Protein AF-A0A4Q5T172-F1 (afdb_monomer)

Structure (mmCIF, N/CA/C/O backbone):
data_AF-A0A4Q5T172-F1
#
_entry.id   AF-A0A4Q5T172-F1
#
loop_
_atom_site.group_PDB
_atom_site.id
_atom_site.type_symbol
_atom_site.label_atom_id
_atom_site.label_alt_id
_atom_site.label_comp_id
_atom_site.label_asym_id
_atom_site.label_entity_id
_atom_site.label_seq_id
_atom_site.pdbx_PDB_ins_code
_atom_site.Cartn_x
_atom_site.Cartn_y
_atom_site.Cartn_z
_atom_site.occupancy
_atom_site.B_iso_or_equiv
_atom_site.auth_seq_id
_atom_site.auth_comp_id
_atom_site.auth_asym_id
_atom_site.auth_atom_id
_atom_site.pdbx_PDB_model_num
ATOM 1 N N . MET A 1 1 ? 42.665 55.836 -32.238 1.00 41.88 1 MET A N 1
ATOM 2 C CA . MET A 1 1 ? 42.610 54.632 -33.098 1.00 41.88 1 MET A CA 1
ATOM 3 C C . MET A 1 1 ? 43.273 53.475 -32.370 1.00 41.88 1 MET A C 1
ATOM 5 O O . MET A 1 1 ? 44.413 53.657 -31.977 1.00 41.88 1 MET A O 1
ATOM 9 N N . LYS A 1 2 ? 42.593 52.316 -32.312 1.00 45.81 2 LYS A N 1
ATOM 10 C CA . LYS A 1 2 ? 43.146 50.959 -32.091 1.00 45.81 2 LYS A CA 1
ATOM 11 C C . LYS A 1 2 ? 43.688 50.663 -30.674 1.00 45.81 2 LYS A C 1
ATOM 13 O O . LYS A 1 2 ? 44.574 51.354 -30.216 1.00 45.81 2 LYS A O 1
ATOM 18 N N . LYS A 1 3 ? 43.284 49.626 -29.937 1.00 49.66 3 LYS A N 1
ATOM 19 C CA . LYS A 1 3 ? 42.270 48.564 -30.062 1.00 49.66 3 LYS A CA 1
ATOM 20 C C . LYS A 1 3 ? 41.983 48.105 -28.620 1.00 49.66 3 LYS A C 1
ATOM 22 O O . LYS A 1 3 ? 42.924 47.839 -27.880 1.00 49.66 3 LYS A O 1
ATOM 27 N N . LEU A 1 4 ? 40.709 48.014 -28.243 1.00 55.50 4 LEU A N 1
ATOM 28 C CA . LEU A 1 4 ? 40.254 47.301 -27.046 1.00 55.50 4 LEU A CA 1
ATOM 29 C C . LEU A 1 4 ? 40.621 45.815 -27.205 1.00 55.50 4 LEU A C 1
ATOM 31 O O . LEU A 1 4 ? 40.198 45.192 -28.177 1.00 55.50 4 LEU A O 1
ATOM 35 N N . LEU A 1 5 ? 41.381 45.249 -26.269 1.00 54.06 5 LEU A N 1
ATOM 36 C CA . LEU A 1 5 ? 41.575 43.803 -26.146 1.00 54.06 5 LEU A CA 1
ATOM 37 C C . LEU A 1 5 ? 40.728 43.313 -24.967 1.00 54.06 5 LEU A C 1
ATOM 39 O O . LEU A 1 5 ? 41.198 43.239 -23.838 1.00 54.06 5 LEU A O 1
ATOM 43 N N . PHE A 1 6 ? 39.457 43.008 -25.233 1.00 55.03 6 PHE A N 1
ATOM 44 C CA . PHE A 1 6 ? 38.653 42.180 -24.336 1.00 55.03 6 PHE A CA 1
ATOM 45 C C . PHE A 1 6 ? 39.019 40.719 -24.602 1.00 55.03 6 PHE A C 1
ATOM 47 O O . PHE A 1 6 ? 38.617 40.144 -25.612 1.00 55.03 6 PHE A O 1
ATOM 54 N N . ALA A 1 7 ? 39.807 40.121 -23.711 1.00 57.97 7 ALA A N 1
ATOM 55 C CA . ALA A 1 7 ? 39.989 38.677 -23.682 1.00 57.97 7 ALA A CA 1
ATOM 56 C C . ALA A 1 7 ? 38.720 38.048 -23.087 1.00 57.97 7 ALA A C 1
ATOM 58 O O . ALA A 1 7 ? 38.529 38.021 -21.873 1.00 57.97 7 ALA A O 1
ATOM 59 N N . LEU A 1 8 ? 37.821 37.588 -23.957 1.00 61.97 8 LEU A N 1
ATOM 60 C CA . LEU A 1 8 ? 36.641 36.825 -23.572 1.00 61.97 8 LEU A CA 1
ATOM 61 C C . LEU A 1 8 ? 37.091 35.393 -23.231 1.00 61.97 8 LEU A C 1
ATOM 63 O O . LEU A 1 8 ? 37.223 34.545 -24.111 1.00 61.97 8 LEU A O 1
ATOM 67 N N . ALA A 1 9 ? 37.381 35.124 -21.957 1.00 61.25 9 ALA A N 1
ATOM 68 C CA . ALA A 1 9 ? 37.598 33.764 -21.475 1.00 61.25 9 ALA A CA 1
ATOM 69 C C . ALA A 1 9 ? 36.244 33.034 -21.443 1.00 61.25 9 ALA A C 1
ATOM 71 O O . ALA A 1 9 ? 35.482 33.138 -20.483 1.00 61.25 9 ALA A O 1
ATOM 72 N N . PHE A 1 10 ? 35.922 32.331 -22.527 1.00 58.03 10 PHE A N 1
ATOM 73 C CA . PHE A 1 10 ? 34.744 31.475 -22.619 1.00 58.03 10 PHE A CA 1
ATOM 74 C C . PHE A 1 10 ? 35.002 30.210 -21.786 1.00 58.03 10 PHE A C 1
ATOM 76 O O . PHE A 1 10 ? 35.568 29.231 -22.269 1.00 58.03 10 PHE A O 1
ATOM 83 N N . PHE A 1 11 ? 34.649 30.250 -20.499 1.00 59.53 11 PHE A N 1
ATOM 84 C CA . PHE A 1 11 ? 34.624 29.063 -19.646 1.00 59.53 11 PHE A CA 1
ATOM 85 C C . PHE A 1 11 ? 33.544 28.123 -20.194 1.00 59.53 11 PHE A C 1
ATOM 87 O O . PHE A 1 11 ? 32.351 28.327 -19.971 1.00 59.53 11 PHE A O 1
ATOM 94 N N . PHE A 1 12 ? 33.958 27.112 -20.956 1.00 59.00 12 PHE A N 1
ATOM 95 C CA . PHE A 1 12 ? 33.084 26.044 -21.423 1.00 59.00 12 PHE A CA 1
ATOM 96 C C . PHE A 1 12 ? 32.701 25.196 -20.202 1.00 59.00 12 PHE A C 1
ATOM 98 O O . PHE A 1 12 ? 33.380 24.229 -19.861 1.00 59.00 12 PHE A O 1
ATOM 105 N N . GLN A 1 13 ? 31.652 25.599 -19.480 1.00 60.16 13 GLN A N 1
ATOM 106 C CA . GLN A 1 13 ? 31.040 24.740 -18.473 1.00 60.16 13 GLN A CA 1
ATOM 107 C C . GLN A 1 13 ? 30.365 23.587 -19.213 1.00 60.16 13 GLN A C 1
ATOM 109 O O . GLN A 1 13 ? 29.207 23.672 -19.617 1.00 60.16 13 GLN A O 1
ATOM 114 N N . ALA A 1 14 ? 31.116 22.508 -19.423 1.00 61.59 14 ALA A N 1
ATOM 115 C CA . ALA A 1 14 ? 30.541 21.219 -19.746 1.00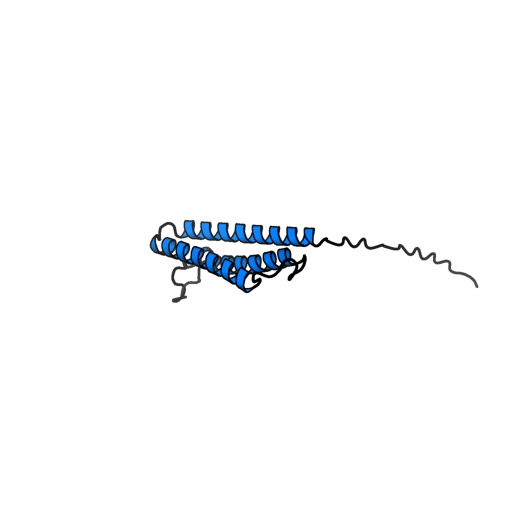 61.59 14 ALA A CA 1
ATOM 116 C C . ALA A 1 14 ? 29.673 20.814 -18.550 1.00 61.59 14 ALA A C 1
ATOM 118 O O . ALA A 1 14 ? 30.175 20.328 -17.537 1.00 61.59 14 ALA A O 1
ATOM 119 N N . ALA A 1 15 ? 28.371 21.083 -18.637 1.00 66.00 15 ALA A N 1
ATOM 120 C CA . ALA A 1 15 ? 27.407 20.522 -17.712 1.00 66.00 15 ALA A CA 1
ATOM 121 C C . ALA A 1 15 ? 27.504 18.999 -17.847 1.00 66.00 15 ALA A C 1
ATOM 123 O O . ALA A 1 15 ? 27.074 18.427 -18.848 1.00 66.00 15 ALA A O 1
ATOM 124 N N . VAL A 1 16 ? 28.134 18.350 -16.868 1.00 63.84 16 VAL A N 1
ATOM 125 C CA . VAL A 1 16 ? 28.139 16.893 -16.765 1.00 63.84 16 VAL A CA 1
ATOM 126 C C . VAL A 1 16 ? 26.697 16.481 -16.501 1.00 63.84 16 VAL A C 1
ATOM 128 O O . VAL A 1 16 ? 26.193 16.595 -15.385 1.00 63.84 16 VAL A O 1
ATOM 131 N N . SER A 1 17 ? 26.002 16.047 -17.549 1.00 62.59 17 SER A N 1
ATOM 132 C CA . SER A 1 17 ? 24.720 15.378 -17.416 1.00 62.59 17 SER A CA 1
ATOM 133 C C . SER A 1 17 ? 24.984 13.985 -16.851 1.00 62.59 17 SER A C 1
ATOM 135 O O . SER A 1 17 ? 25.438 13.079 -17.546 1.00 62.59 17 SER A O 1
ATOM 137 N N . ILE A 1 18 ? 24.729 13.806 -15.554 1.00 72.38 18 ILE A N 1
ATOM 138 C CA . ILE A 1 18 ? 24.700 12.473 -14.948 1.00 72.38 18 ILE A CA 1
ATOM 139 C C . ILE A 1 18 ? 23.447 11.779 -15.495 1.00 72.38 18 ILE A C 1
ATOM 141 O O . ILE A 1 18 ? 22.338 12.000 -15.011 1.00 72.38 18 ILE A O 1
ATOM 145 N N . GLY A 1 19 ? 23.605 10.998 -16.563 1.00 72.88 19 GLY A N 1
ATOM 146 C CA . GLY A 1 19 ? 22.525 10.182 -17.109 1.00 72.88 19 GLY A CA 1
ATOM 147 C C . GLY A 1 19 ? 22.221 9.022 -16.164 1.00 72.88 19 GLY A C 1
ATOM 148 O O . GLY A 1 19 ? 23.090 8.187 -15.932 1.00 72.88 19 GLY A O 1
ATOM 149 N N . GLN A 1 20 ? 21.002 8.963 -15.623 1.00 86.94 20 GLN A N 1
ATOM 150 C CA . GLN A 1 20 ? 20.569 7.824 -14.811 1.00 86.94 20 GLN A CA 1
ATOM 151 C C . GLN A 1 20 ? 20.329 6.604 -15.700 1.00 86.94 20 GLN A C 1
ATOM 153 O O . GLN A 1 20 ? 19.689 6.696 -16.751 1.00 86.94 20 GLN A O 1
ATOM 158 N N . THR A 1 21 ? 20.804 5.439 -15.270 1.00 95.44 21 THR A N 1
ATOM 159 C CA . THR A 1 21 ? 20.513 4.185 -15.972 1.00 95.44 21 THR A CA 1
ATOM 160 C C . THR A 1 21 ? 19.088 3.717 -15.670 1.00 95.44 21 THR A C 1
ATOM 162 O O . THR A 1 21 ? 18.539 3.969 -14.595 1.00 95.44 21 THR A O 1
ATOM 165 N N . GLN A 1 22 ? 18.477 2.943 -16.574 1.00 96.19 22 GLN A N 1
ATOM 166 C CA . GLN A 1 22 ? 17.156 2.358 -16.303 1.00 96.19 22 GLN A CA 1
ATOM 167 C C . GLN A 1 22 ? 17.168 1.447 -15.061 1.00 96.19 22 GLN A C 1
ATOM 169 O O . GLN A 1 22 ? 16.162 1.341 -14.363 1.00 96.19 22 GLN A O 1
ATOM 174 N N . ALA A 1 23 ? 18.304 0.811 -14.754 1.00 96.94 23 ALA A N 1
ATOM 175 C CA . ALA A 1 23 ? 18.468 0.014 -13.542 1.00 96.94 23 ALA A CA 1
ATOM 176 C C . ALA A 1 23 ? 18.384 0.877 -12.269 1.00 96.94 23 ALA A C 1
ATOM 178 O O . ALA A 1 23 ? 17.694 0.500 -11.323 1.00 96.94 23 ALA A O 1
ATOM 179 N N . GLU A 1 24 ? 19.018 2.052 -12.263 1.00 97.31 24 GLU A N 1
ATOM 180 C CA . GLU A 1 24 ? 18.944 3.017 -11.156 1.00 97.31 24 GLU A CA 1
ATOM 181 C C . GLU A 1 24 ? 17.538 3.600 -10.989 1.00 97.31 24 GLU A C 1
ATOM 183 O O . GLU A 1 24 ? 17.046 3.717 -9.863 1.00 97.31 24 GLU A O 1
ATOM 188 N N . LEU A 1 25 ? 16.857 3.906 -12.099 1.00 97.69 25 LEU A N 1
ATOM 189 C CA . LEU A 1 25 ? 15.464 4.360 -12.083 1.00 97.69 25 LEU A CA 1
ATOM 190 C C . LEU A 1 25 ? 14.532 3.281 -11.508 1.00 97.69 25 LEU A C 1
ATOM 192 O O . LEU A 1 25 ? 13.722 3.558 -10.622 1.00 97.69 25 LEU A O 1
ATOM 196 N N . ASN A 1 26 ? 14.697 2.026 -11.940 1.00 98.12 26 ASN A N 1
ATOM 197 C CA . ASN A 1 26 ? 13.948 0.883 -11.414 1.00 98.12 26 ASN A CA 1
ATOM 198 C C . ASN A 1 26 ? 14.191 0.695 -9.903 1.00 98.12 26 ASN A C 1
ATOM 200 O O . ASN A 1 26 ? 13.247 0.457 -9.147 1.00 98.12 26 ASN A O 1
ATOM 204 N N . ALA A 1 27 ? 15.443 0.818 -9.450 1.00 98.19 27 ALA A N 1
ATOM 205 C CA . ALA A 1 27 ? 15.803 0.682 -8.040 1.00 98.19 27 ALA A CA 1
ATOM 206 C C . ALA A 1 27 ? 15.220 1.812 -7.176 1.00 98.19 27 ALA A C 1
ATOM 208 O O . ALA A 1 27 ? 14.710 1.552 -6.082 1.00 98.19 27 ALA A O 1
ATOM 209 N N . THR A 1 28 ? 15.253 3.050 -7.675 1.00 98.25 28 THR A N 1
ATOM 210 C CA . THR A 1 28 ? 14.664 4.215 -7.001 1.00 98.25 28 THR A CA 1
ATOM 211 C C . THR A 1 28 ? 13.155 4.049 -6.841 1.00 98.25 28 THR A C 1
ATOM 213 O O . THR A 1 28 ? 12.657 4.120 -5.718 1.00 98.25 28 THR A O 1
ATOM 216 N N . ALA A 1 29 ? 12.438 3.696 -7.911 1.00 98.56 29 ALA A N 1
ATOM 217 C CA . ALA A 1 29 ? 10.992 3.480 -7.848 1.00 98.56 29 ALA A CA 1
ATOM 218 C C . ALA A 1 29 ? 10.609 2.337 -6.886 1.00 98.56 29 ALA A C 1
ATOM 220 O O . ALA A 1 29 ? 9.632 2.432 -6.142 1.00 98.56 29 ALA A O 1
ATOM 221 N N . LEU A 1 30 ? 11.404 1.261 -6.832 1.00 98.69 30 LEU A N 1
ATOM 222 C CA . LEU A 1 30 ? 11.196 0.185 -5.859 1.00 98.69 30 LEU A CA 1
ATOM 223 C C . LEU A 1 30 ? 11.406 0.664 -4.412 1.00 98.69 30 LEU A C 1
ATOM 225 O O . LEU A 1 30 ? 10.686 0.238 -3.504 1.00 98.69 30 LEU A O 1
ATOM 229 N N . LYS A 1 31 ? 12.393 1.533 -4.170 1.00 98.81 31 LYS A N 1
ATOM 230 C CA . LYS A 1 31 ? 12.642 2.128 -2.848 1.00 98.81 31 LYS A CA 1
ATOM 231 C C . LYS A 1 31 ? 11.464 2.998 -2.404 1.00 98.81 31 LYS A C 1
ATOM 233 O O . LYS A 1 31 ? 11.063 2.897 -1.244 1.00 98.81 31 LYS A O 1
ATOM 238 N N . GLU A 1 32 ? 10.906 3.797 -3.308 1.00 98.69 32 GLU A N 1
ATOM 239 C CA . GLU A 1 32 ? 9.722 4.629 -3.056 1.00 98.69 32 GLU A CA 1
ATOM 240 C C . GLU A 1 32 ? 8.502 3.780 -2.696 1.00 98.69 32 GLU A C 1
ATOM 242 O O . GLU A 1 32 ? 7.863 4.032 -1.673 1.00 98.69 32 GLU A O 1
ATOM 247 N N . TYR A 1 33 ? 8.245 2.705 -3.449 1.00 98.81 33 TYR A N 1
ATOM 248 C CA . TYR A 1 33 ? 7.187 1.755 -3.106 1.00 98.81 33 TYR A CA 1
ATOM 249 C C . TYR A 1 33 ? 7.374 1.172 -1.702 1.00 98.81 33 TYR A C 1
ATOM 251 O O . TYR A 1 33 ? 6.441 1.161 -0.900 1.00 98.81 33 TYR A O 1
ATOM 259 N N . ARG A 1 34 ? 8.589 0.721 -1.371 1.00 98.81 34 ARG A N 1
ATOM 260 C CA . ARG A 1 34 ? 8.889 0.164 -0.043 1.00 98.81 34 ARG A CA 1
ATOM 261 C C . ARG A 1 34 ? 8.668 1.177 1.078 1.00 98.81 34 ARG A C 1
ATOM 263 O O . ARG A 1 34 ? 8.284 0.781 2.174 1.00 98.81 34 ARG A O 1
ATOM 270 N N . GLU A 1 35 ? 8.934 2.457 0.838 1.00 98.88 35 GLU A N 1
ATOM 271 C CA . GLU A 1 35 ? 8.640 3.516 1.806 1.00 98.88 35 GLU A CA 1
ATOM 272 C C . GLU A 1 35 ? 7.131 3.733 1.964 1.00 98.88 35 GLU A C 1
ATOM 274 O O . GLU A 1 35 ? 6.635 3.724 3.089 1.00 98.88 35 GLU A O 1
ATOM 279 N N . ALA A 1 36 ? 6.382 3.826 0.864 1.00 98.81 36 ALA A N 1
ATOM 280 C CA . ALA A 1 36 ? 4.926 3.943 0.918 1.00 98.81 36 ALA A CA 1
ATOM 281 C C . ALA A 1 36 ? 4.275 2.751 1.645 1.00 98.81 36 ALA A C 1
ATOM 283 O O . ALA A 1 36 ? 3.373 2.939 2.462 1.00 98.81 36 ALA A O 1
ATOM 284 N N . ASP A 1 37 ? 4.761 1.531 1.407 1.00 98.81 37 ASP A N 1
ATOM 285 C CA . ASP A 1 37 ? 4.269 0.326 2.080 1.00 98.81 37 ASP A CA 1
ATOM 286 C C . ASP A 1 37 ? 4.590 0.337 3.584 1.00 98.81 37 ASP A C 1
ATOM 288 O O . ASP A 1 37 ? 3.729 0.017 4.409 1.00 98.81 37 ASP A O 1
ATOM 292 N N . ARG A 1 38 ? 5.786 0.795 3.985 1.00 98.88 38 ARG A N 1
ATOM 293 C CA . ARG A 1 38 ? 6.109 1.008 5.407 1.00 98.88 38 ARG A CA 1
ATOM 294 C C . ARG A 1 38 ? 5.149 1.995 6.064 1.00 98.88 38 ARG A C 1
ATOM 296 O O . ARG A 1 38 ? 4.639 1.704 7.147 1.00 98.88 38 ARG A O 1
ATOM 303 N N . GLN A 1 39 ? 4.882 3.128 5.417 1.00 98.88 39 GLN A N 1
ATOM 304 C CA . GLN A 1 39 ? 3.959 4.142 5.932 1.00 98.88 39 GLN A CA 1
ATOM 305 C C . GLN A 1 39 ? 2.532 3.599 6.052 1.00 98.88 39 GLN A C 1
ATOM 307 O O . GLN A 1 39 ? 1.885 3.801 7.081 1.00 98.88 39 GLN A O 1
ATOM 312 N N . LEU A 1 40 ? 2.058 2.849 5.052 1.00 98.88 40 LEU A N 1
ATOM 313 C CA . LEU A 1 40 ? 0.757 2.184 5.100 1.00 98.88 40 LEU A CA 1
ATOM 314 C C . LEU A 1 40 ? 0.658 1.223 6.293 1.00 98.88 40 LEU A C 1
ATOM 316 O O . LEU A 1 40 ? -0.321 1.256 7.040 1.00 98.88 40 LEU A O 1
ATOM 320 N N . ASN A 1 41 ? 1.677 0.389 6.504 1.00 98.88 41 ASN A N 1
ATOM 321 C CA . ASN A 1 41 ? 1.711 -0.555 7.619 1.00 98.88 41 ASN A CA 1
ATOM 322 C C . ASN A 1 41 ? 1.775 0.150 8.982 1.00 98.88 41 ASN A C 1
ATOM 324 O O . ASN A 1 41 ? 1.143 -0.303 9.940 1.00 98.88 41 ASN A O 1
ATOM 328 N N . ALA A 1 42 ? 2.508 1.261 9.084 1.00 98.81 42 ALA A N 1
ATOM 329 C CA . ALA A 1 42 ? 2.545 2.083 10.289 1.00 98.81 42 ALA A CA 1
ATOM 330 C C . ALA A 1 42 ? 1.166 2.690 10.596 1.00 98.81 42 ALA A C 1
ATOM 332 O O . ALA A 1 42 ? 0.682 2.559 11.721 1.00 98.81 42 ALA A O 1
ATOM 333 N N . ALA A 1 43 ? 0.492 3.262 9.593 1.00 98.75 43 ALA A N 1
ATOM 334 C CA . ALA A 1 43 ? -0.858 3.802 9.738 1.00 98.75 43 ALA A CA 1
ATOM 335 C C . ALA A 1 43 ? -1.866 2.717 10.147 1.00 98.75 43 ALA A C 1
ATOM 337 O O . ALA A 1 43 ? -2.625 2.899 11.095 1.00 98.75 43 ALA A O 1
ATOM 338 N N . TYR A 1 44 ? -1.824 1.547 9.506 1.00 98.88 44 TYR A N 1
ATOM 339 C CA . TYR A 1 44 ? -2.667 0.409 9.874 1.00 98.88 44 TYR A CA 1
ATOM 340 C C . TYR A 1 44 ? -2.475 -0.013 11.341 1.00 98.88 44 TYR A C 1
ATOM 342 O O . TYR A 1 44 ? -3.453 -0.194 12.070 1.00 98.88 44 TYR A O 1
ATOM 350 N N . LYS A 1 45 ? -1.224 -0.106 11.814 1.00 98.81 45 LYS A N 1
ATOM 351 C CA . LYS A 1 45 ? -0.922 -0.392 13.227 1.00 98.81 45 LYS A CA 1
ATOM 352 C C . LYS A 1 45 ? -1.431 0.710 14.158 1.00 98.81 45 LYS A C 1
ATOM 354 O O . LYS A 1 45 ? -1.971 0.389 15.214 1.00 98.81 45 LYS A O 1
ATOM 359 N N . ALA A 1 46 ? -1.300 1.979 13.775 1.00 98.56 46 ALA A N 1
ATOM 360 C CA . ALA A 1 46 ? -1.810 3.103 14.557 1.00 98.56 46 ALA A CA 1
ATOM 361 C C . ALA A 1 46 ? -3.339 3.036 14.717 1.00 98.56 46 ALA A C 1
ATOM 363 O O . ALA A 1 46 ? -3.843 3.190 15.830 1.00 98.56 46 ALA A O 1
ATOM 364 N N . VAL A 1 47 ? -4.071 2.709 13.644 1.00 98.62 47 VAL A N 1
ATOM 365 C CA . VAL A 1 47 ? -5.524 2.487 13.706 1.00 98.62 47 VAL A CA 1
ATOM 366 C C . VAL A 1 47 ? -5.852 1.315 14.639 1.00 98.62 47 VAL A C 1
ATOM 368 O O . VAL A 1 47 ? -6.682 1.465 15.532 1.00 98.62 47 VAL A O 1
ATOM 371 N N . LEU A 1 48 ? -5.166 0.171 14.522 1.00 98.62 48 LEU A N 1
ATOM 372 C CA . LEU A 1 48 ? -5.386 -0.965 15.431 1.00 98.62 48 LEU A CA 1
ATOM 373 C C . LEU A 1 48 ? -5.189 -0.592 16.909 1.00 98.62 48 LEU A C 1
ATOM 375 O O . LEU A 1 48 ? -5.971 -1.020 17.754 1.00 98.62 48 LEU A O 1
ATOM 379 N N . GLN A 1 49 ? -4.171 0.212 17.226 1.00 98.25 49 GLN A N 1
ATOM 380 C CA . GLN A 1 49 ? -3.915 0.649 18.601 1.00 98.25 49 GLN A CA 1
ATOM 381 C C . GLN A 1 49 ? -4.965 1.640 19.105 1.00 98.25 49 GLN A C 1
ATOM 383 O O . GLN A 1 49 ? -5.459 1.502 20.226 1.00 98.25 49 GLN A O 1
ATOM 388 N N . ARG A 1 50 ? -5.351 2.618 18.279 1.00 97.12 50 ARG A N 1
ATOM 389 C CA . ARG A 1 50 ? -6.354 3.631 18.637 1.00 97.12 50 ARG A CA 1
ATOM 390 C C . ARG A 1 50 ? -7.724 3.008 18.915 1.00 97.12 50 ARG A C 1
ATOM 392 O O . ARG A 1 50 ? -8.406 3.429 19.849 1.00 97.12 50 ARG A O 1
ATOM 399 N N . TYR A 1 51 ? -8.092 1.976 18.158 1.00 98.00 51 TYR A N 1
ATOM 400 C CA . TYR A 1 51 ? -9.379 1.282 18.262 1.00 98.00 51 TYR A CA 1
ATOM 401 C C . TYR A 1 51 ? -9.290 -0.059 19.006 1.00 98.00 51 TYR A C 1
ATOM 403 O O . TYR A 1 51 ? -10.195 -0.876 18.891 1.00 98.00 51 TYR A O 1
ATOM 411 N N . LYS A 1 52 ? -8.241 -0.294 19.809 1.00 98.06 52 LYS A N 1
ATOM 412 C CA . LYS A 1 52 ? -7.972 -1.584 20.485 1.00 98.06 52 LYS A CA 1
ATOM 413 C C . LYS A 1 52 ? -9.124 -2.164 21.322 1.00 98.06 52 LYS A C 1
ATOM 415 O O . LYS A 1 52 ? -9.138 -3.362 21.572 1.00 98.06 52 LYS A O 1
ATOM 420 N N . GLN A 1 53 ? -10.057 -1.324 21.771 1.00 98.12 53 GLN A N 1
ATOM 421 C CA . GLN A 1 53 ? -11.231 -1.721 22.562 1.00 98.12 53 GLN A CA 1
ATOM 422 C C . GLN A 1 53 ? -12.461 -2.068 21.703 1.00 98.12 53 GLN A C 1
ATOM 424 O O . GLN A 1 53 ? -13.412 -2.643 22.218 1.00 98.12 53 GLN A O 1
ATOM 429 N N . ASP A 1 54 ? -12.450 -1.753 20.405 1.00 98.38 54 ASP A N 1
ATOM 430 C CA . ASP A 1 54 ? -13.549 -2.033 19.480 1.00 98.38 54 ASP A CA 1
ATOM 431 C C . ASP A 1 54 ? -13.227 -3.274 18.632 1.00 98.38 54 ASP A C 1
ATOM 433 O O . ASP A 1 54 ? -12.672 -3.211 17.529 1.00 98.38 54 ASP A O 1
ATOM 437 N N . ALA A 1 55 ? -13.551 -4.445 19.185 1.00 98.38 55 ALA A N 1
ATOM 438 C CA . ALA A 1 55 ? -13.272 -5.729 18.548 1.00 98.38 55 ALA A CA 1
ATOM 439 C C . ALA A 1 55 ? -14.022 -5.910 17.215 1.00 98.38 55 ALA A C 1
ATOM 441 O O . ALA A 1 55 ? -13.490 -6.532 16.289 1.00 98.38 55 ALA A O 1
ATOM 442 N N . VAL A 1 56 ? -15.237 -5.359 17.102 1.00 98.56 56 VAL A N 1
ATOM 443 C CA . VAL A 1 56 ? -16.064 -5.454 15.890 1.00 98.56 56 VAL A CA 1
ATOM 444 C C . VAL A 1 56 ? -15.435 -4.633 14.769 1.00 98.56 56 VAL A C 1
ATOM 446 O O . VAL A 1 56 ? -15.223 -5.156 13.671 1.00 98.56 56 VAL A O 1
ATOM 449 N N . PHE A 1 57 ? -15.049 -3.388 15.053 1.00 98.50 57 PHE A N 1
ATOM 450 C CA . PHE A 1 57 ? -14.322 -2.554 14.104 1.00 98.50 57 PHE A CA 1
ATOM 451 C C . PHE A 1 57 ? -13.008 -3.206 13.667 1.00 98.50 57 PHE A C 1
ATOM 453 O O . PHE A 1 57 ? -12.753 -3.319 12.470 1.00 98.50 57 PHE A O 1
ATOM 460 N N . ILE A 1 58 ? -12.189 -3.703 14.603 1.00 98.75 58 ILE A N 1
ATOM 461 C CA . ILE A 1 58 ? -10.898 -4.331 14.274 1.00 98.75 58 ILE A CA 1
ATOM 462 C C . ILE A 1 58 ? -11.073 -5.548 13.362 1.00 98.75 58 ILE A C 1
ATOM 464 O O . ILE A 1 58 ? -10.294 -5.725 12.418 1.00 98.75 58 ILE A O 1
ATOM 468 N N . LYS A 1 59 ? -12.081 -6.391 13.621 1.00 98.75 59 LYS A N 1
ATOM 469 C CA . LYS A 1 59 ? -12.408 -7.536 12.758 1.00 98.75 59 LYS A CA 1
ATOM 470 C C . LYS A 1 59 ? -12.686 -7.069 11.327 1.00 98.75 59 LYS A C 1
ATOM 472 O O . LYS A 1 59 ? -12.116 -7.617 10.382 1.00 98.75 59 LYS A O 1
ATOM 477 N N . ASN A 1 60 ? -13.505 -6.032 11.174 1.00 98.81 60 ASN A N 1
ATOM 478 C CA . ASN A 1 60 ? -13.881 -5.499 9.867 1.00 98.81 60 ASN A CA 1
ATOM 479 C C . ASN A 1 60 ? -12.727 -4.755 9.177 1.00 98.81 60 ASN A C 1
ATOM 481 O O . ASN A 1 60 ? -12.537 -4.921 7.975 1.00 98.81 60 ASN A O 1
ATOM 485 N N . LEU A 1 61 ? -11.890 -4.021 9.918 1.00 98.75 61 LEU A N 1
ATOM 486 C CA . LEU A 1 61 ? -10.690 -3.365 9.394 1.00 98.75 61 LEU A CA 1
ATOM 487 C C . LEU A 1 61 ? -9.702 -4.385 8.812 1.00 98.75 61 LEU A C 1
ATOM 489 O O . LEU A 1 61 ? -9.192 -4.188 7.710 1.00 98.75 61 LEU A O 1
ATOM 493 N N . LYS A 1 62 ? -9.453 -5.490 9.529 1.00 98.81 62 LYS A N 1
ATOM 494 C CA . LYS A 1 62 ? -8.606 -6.598 9.056 1.00 98.81 62 LYS A CA 1
ATOM 495 C C . LYS A 1 62 ? -9.150 -7.201 7.763 1.00 98.81 62 LYS A C 1
ATOM 497 O O . LYS A 1 62 ? -8.393 -7.390 6.812 1.00 98.81 62 LYS A O 1
ATOM 502 N N . ALA A 1 63 ? -10.455 -7.470 7.720 1.00 98.88 63 ALA A N 1
ATOM 503 C CA . ALA A 1 63 ? -11.113 -8.003 6.532 1.00 98.88 63 ALA A CA 1
ATOM 504 C C . ALA A 1 63 ? -10.996 -7.034 5.343 1.00 98.88 63 ALA A C 1
ATOM 506 O O . ALA A 1 63 ? -10.557 -7.438 4.268 1.00 98.88 63 ALA A O 1
ATOM 507 N N . ALA A 1 64 ? -11.296 -5.750 5.551 1.00 98.81 64 ALA A N 1
ATOM 508 C CA . ALA A 1 64 ? -11.185 -4.718 4.525 1.00 98.81 64 ALA A CA 1
ATOM 509 C C . ALA A 1 64 ? -9.744 -4.563 4.010 1.00 98.81 64 ALA A C 1
ATOM 511 O O . ALA A 1 64 ? -9.529 -4.462 2.805 1.00 98.81 64 ALA A O 1
ATOM 512 N N . GLN A 1 65 ? -8.744 -4.592 4.898 1.00 98.81 65 GLN A N 1
ATOM 513 C CA . GLN A 1 65 ? -7.336 -4.505 4.508 1.00 98.81 65 GLN A CA 1
ATOM 514 C C . GLN A 1 65 ? -6.899 -5.715 3.672 1.00 98.81 65 GLN A C 1
ATOM 516 O O . GLN A 1 65 ? -6.208 -5.541 2.671 1.00 98.81 65 GLN A O 1
ATOM 521 N N . LEU A 1 66 ? -7.328 -6.928 4.037 1.00 98.88 66 LEU A N 1
ATOM 522 C CA . LEU A 1 66 ? -7.033 -8.134 3.261 1.00 98.88 66 LEU A CA 1
ATOM 523 C C . LEU A 1 66 ? -7.673 -8.083 1.868 1.00 98.88 66 LEU A C 1
ATOM 525 O O . LEU A 1 66 ? -7.030 -8.447 0.885 1.00 98.88 66 LEU A O 1
ATOM 529 N N . GLN A 1 67 ? -8.919 -7.611 1.770 1.00 98.88 67 GLN A N 1
ATOM 530 C CA . GLN A 1 67 ? -9.582 -7.446 0.475 1.00 98.88 67 GLN A CA 1
ATOM 531 C C . GLN A 1 67 ? -8.919 -6.362 -0.373 1.00 98.88 67 GLN A C 1
ATOM 533 O O . GLN A 1 67 ? -8.740 -6.560 -1.570 1.00 98.88 67 GLN A O 1
ATOM 538 N N . TRP A 1 68 ? -8.466 -5.264 0.234 1.00 98.88 6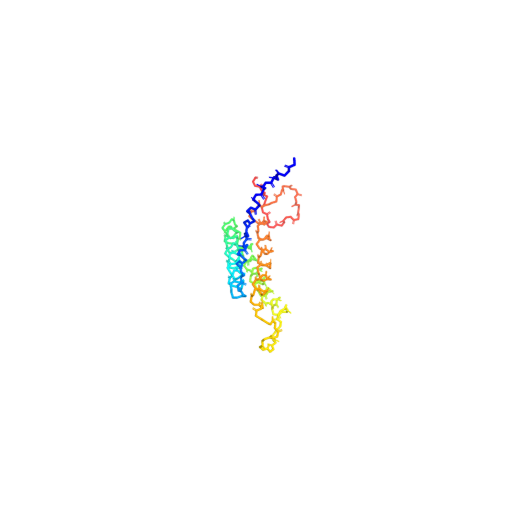8 TRP A N 1
ATOM 539 C CA . TRP A 1 68 ? -7.694 -4.252 -0.480 1.00 98.88 68 TRP A CA 1
ATOM 540 C C . TRP A 1 68 ? -6.386 -4.815 -1.055 1.00 98.88 68 TRP A C 1
ATOM 542 O O . TRP A 1 68 ? -6.055 -4.505 -2.194 1.00 98.88 68 TRP A O 1
ATOM 552 N N . ILE A 1 69 ? -5.669 -5.678 -0.322 1.00 98.88 69 ILE A N 1
ATOM 553 C CA . ILE A 1 69 ? -4.460 -6.343 -0.845 1.00 98.88 69 ILE A CA 1
ATOM 554 C C . ILE A 1 69 ? -4.807 -7.179 -2.083 1.00 98.88 69 ILE A C 1
ATOM 556 O O . ILE A 1 69 ? -4.141 -7.061 -3.109 1.00 98.88 69 ILE A O 1
ATOM 560 N N . ARG A 1 70 ? -5.886 -7.973 -2.020 1.00 98.88 70 ARG A N 1
ATOM 561 C CA . ARG A 1 70 ? -6.355 -8.778 -3.162 1.00 98.88 70 ARG A CA 1
ATOM 562 C C . ARG A 1 70 ? -6.741 -7.908 -4.356 1.00 98.88 70 ARG A C 1
ATOM 564 O O . ARG A 1 70 ? -6.367 -8.233 -5.478 1.00 98.88 70 ARG A O 1
ATOM 571 N N . PHE A 1 71 ? -7.452 -6.807 -4.109 1.00 98.81 71 PHE A N 1
ATOM 572 C CA . PHE A 1 71 ? -7.793 -5.819 -5.129 1.00 98.81 71 PHE A CA 1
ATOM 573 C C . PHE A 1 71 ? -6.536 -5.221 -5.762 1.00 98.81 71 PHE A C 1
ATOM 575 O O . PHE A 1 71 ? -6.401 -5.275 -6.974 1.00 98.81 71 PHE A O 1
ATOM 582 N N . ARG A 1 72 ? -5.588 -4.719 -4.962 1.00 98.75 72 ARG A N 1
ATOM 583 C CA . ARG A 1 72 ? -4.328 -4.138 -5.444 1.00 98.75 72 ARG A CA 1
ATOM 584 C C . ARG A 1 72 ? -3.581 -5.123 -6.337 1.00 98.75 72 ARG A C 1
ATOM 586 O O . ARG A 1 72 ? -3.131 -4.752 -7.413 1.00 98.75 72 ARG A O 1
ATOM 593 N N . ASP A 1 73 ? -3.457 -6.374 -5.906 1.00 98.69 73 ASP A N 1
ATOM 594 C CA . ASP A 1 73 ? -2.734 -7.390 -6.668 1.00 98.69 73 ASP A CA 1
ATOM 595 C C . ASP A 1 73 ? -3.466 -7.741 -7.980 1.00 98.69 73 ASP A C 1
ATOM 597 O O . ASP A 1 73 ? -2.820 -7.951 -9.009 1.00 98.69 73 ASP A O 1
ATOM 601 N N . ALA A 1 74 ? -4.805 -7.763 -7.975 1.00 98.81 74 ALA A N 1
ATOM 602 C CA . ALA A 1 74 ? -5.616 -7.937 -9.181 1.00 98.81 74 ALA A CA 1
ATOM 603 C C . ALA A 1 74 ? -5.512 -6.731 -10.132 1.00 98.81 74 ALA A C 1
ATOM 605 O O . ALA A 1 74 ? -5.335 -6.917 -11.334 1.00 98.81 74 ALA A O 1
ATOM 606 N N . GLU A 1 75 ? -5.536 -5.512 -9.598 1.00 98.69 75 GLU A N 1
ATOM 607 C CA . GLU A 1 75 ? -5.369 -4.258 -10.335 1.00 98.69 75 GLU A CA 1
ATOM 608 C C . GLU A 1 75 ? -4.000 -4.214 -11.025 1.00 98.69 75 GLU A C 1
ATOM 610 O O . GLU A 1 75 ? -3.904 -3.876 -12.203 1.00 98.69 75 GLU A O 1
ATOM 615 N N . MET A 1 76 ? -2.933 -4.640 -10.337 1.00 98.62 76 MET A N 1
ATOM 616 C CA . MET A 1 76 ? -1.597 -4.739 -10.934 1.00 98.62 76 MET A CA 1
ATOM 617 C C . MET A 1 76 ? -1.559 -5.730 -12.105 1.00 98.62 76 MET A C 1
ATOM 619 O O . MET A 1 76 ? -0.970 -5.420 -13.140 1.00 98.62 76 MET A O 1
ATOM 623 N N . LYS A 1 77 ? -2.220 -6.889 -11.975 1.00 98.31 77 LYS A N 1
ATOM 624 C CA . LYS A 1 77 ? -2.341 -7.877 -13.062 1.00 98.31 77 LYS A CA 1
ATOM 625 C C . LYS A 1 77 ? -3.208 -7.379 -14.217 1.00 98.31 77 LYS A C 1
ATOM 627 O O . LYS A 1 77 ? -2.935 -7.712 -15.362 1.00 98.31 77 LYS A O 1
ATOM 632 N N . MET A 1 78 ? -4.237 -6.582 -13.945 1.00 98.44 78 MET A N 1
ATOM 633 C CA . MET A 1 78 ? -5.038 -5.940 -14.988 1.00 98.44 78 MET A CA 1
ATOM 634 C C . MET A 1 78 ? -4.229 -4.860 -15.723 1.00 98.44 78 MET A C 1
ATOM 636 O O . MET A 1 78 ? -4.285 -4.781 -16.948 1.00 98.44 78 MET A O 1
ATOM 640 N N . LYS A 1 79 ? -3.465 -4.039 -14.989 1.00 98.19 79 LYS A N 1
ATOM 641 C CA . LYS A 1 79 ? -2.629 -2.955 -15.529 1.00 98.19 79 LYS A CA 1
ATOM 642 C C . LYS A 1 79 ? -1.476 -3.487 -16.379 1.00 98.19 79 LYS A C 1
ATOM 644 O O . LYS A 1 79 ? -1.193 -2.942 -17.444 1.00 98.19 79 LYS A O 1
ATOM 649 N N . TYR A 1 80 ? -0.830 -4.551 -15.908 1.00 97.50 80 TYR A N 1
ATOM 650 C CA . TYR A 1 80 ? 0.265 -5.236 -16.588 1.00 97.50 80 TYR A CA 1
ATOM 651 C C . TYR A 1 80 ? -0.047 -6.733 -16.694 1.00 97.50 80 TYR A C 1
ATOM 653 O O . TYR A 1 80 ? 0.499 -7.526 -15.921 1.00 97.50 80 TYR A O 1
ATOM 661 N N . PRO A 1 81 ? -0.931 -7.134 -17.625 1.00 97.81 81 PRO A N 1
ATOM 662 C CA . PRO A 1 81 ? -1.218 -8.539 -17.857 1.00 97.81 81 PRO A CA 1
ATOM 663 C C . PRO A 1 81 ? 0.037 -9.320 -18.219 1.00 97.81 81 PRO A C 1
ATOM 665 O O . PRO A 1 81 ? 0.990 -8.771 -18.778 1.00 97.81 81 PRO A O 1
ATOM 668 N N . ASP A 1 82 ? 0.002 -10.626 -17.975 1.00 96.00 82 ASP A N 1
ATOM 669 C CA . ASP A 1 82 ? 1.081 -11.505 -18.402 1.00 96.00 82 ASP A CA 1
ATOM 670 C C . ASP A 1 82 ? 1.218 -11.446 -19.934 1.00 96.00 82 ASP A C 1
ATOM 672 O O . ASP A 1 82 ? 0.252 -11.591 -20.701 1.00 96.00 82 ASP A O 1
ATOM 676 N N . ARG A 1 83 ? 2.440 -11.158 -20.381 1.00 97.31 83 ARG A N 1
ATOM 677 C CA . ARG A 1 83 ? 2.822 -10.982 -21.784 1.00 97.31 83 ARG A CA 1
ATOM 678 C C . ARG A 1 83 ? 4.196 -11.612 -22.023 1.00 97.31 83 ARG A C 1
ATOM 680 O O . ARG A 1 83 ? 4.946 -11.807 -21.064 1.00 97.31 83 ARG A O 1
ATOM 687 N N . PRO A 1 84 ? 4.552 -11.920 -23.284 1.00 97.69 84 PRO A N 1
ATOM 688 C CA . PRO A 1 84 ? 5.880 -12.418 -23.614 1.00 97.69 84 PRO A CA 1
ATOM 689 C C . PRO A 1 84 ? 6.996 -11.512 -23.079 1.00 97.69 84 PRO A C 1
ATOM 691 O O . PRO A 1 84 ? 6.840 -10.293 -22.957 1.00 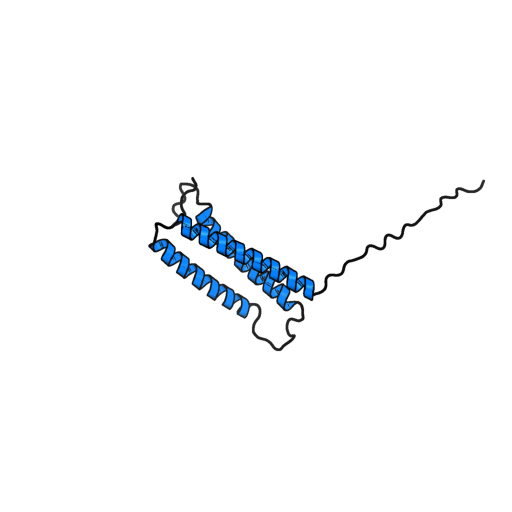97.69 84 PRO A O 1
ATOM 694 N N . ARG A 1 85 ? 8.147 -12.118 -22.777 1.00 92.44 85 ARG A N 1
ATOM 695 C CA . ARG A 1 85 ? 9.313 -11.408 -22.242 1.00 92.44 85 ARG A CA 1
ATOM 696 C C . ARG A 1 85 ? 9.680 -10.223 -23.139 1.00 92.44 85 ARG A C 1
ATOM 698 O O . ARG A 1 85 ? 9.831 -10.376 -24.344 1.00 92.44 85 ARG A O 1
ATOM 705 N N . GLY A 1 86 ? 9.869 -9.058 -22.525 1.00 92.94 86 GLY A N 1
ATOM 706 C CA . GLY A 1 86 ? 10.272 -7.837 -23.223 1.00 92.94 86 GLY A CA 1
ATOM 707 C C . GLY A 1 86 ? 9.118 -6.986 -23.753 1.00 92.94 86 GLY A C 1
ATOM 708 O O . GLY A 1 86 ? 9.383 -5.863 -24.165 1.00 92.94 86 GLY A O 1
ATOM 709 N N . TYR A 1 87 ? 7.860 -7.442 -23.668 1.00 97.81 87 TYR A N 1
ATOM 710 C CA . TYR A 1 87 ? 6.697 -6.691 -24.165 1.00 97.81 87 TYR A CA 1
ATOM 711 C C . TYR A 1 87 ? 6.623 -5.248 -23.629 1.00 97.81 87 TYR A C 1
ATOM 713 O O . TYR A 1 87 ? 6.354 -4.321 -24.383 1.00 97.81 87 TYR A O 1
ATOM 721 N N . TYR A 1 88 ? 6.906 -5.045 -22.339 1.00 96.88 88 TYR A N 1
ATOM 722 C CA . TYR A 1 88 ? 6.877 -3.727 -21.686 1.00 96.88 88 TYR A CA 1
ATOM 723 C C . TYR A 1 88 ? 8.251 -3.037 -21.611 1.00 96.88 88 TYR A C 1
ATOM 725 O O . TYR A 1 88 ? 8.370 -1.958 -21.032 1.00 96.88 88 TYR A O 1
ATOM 733 N N . GLY A 1 89 ? 9.298 -3.652 -22.166 1.00 97.38 89 GLY A N 1
ATOM 734 C CA . GLY A 1 89 ? 10.662 -3.129 -22.125 1.00 97.38 89 GLY A CA 1
ATOM 735 C C . GLY A 1 89 ? 11.295 -3.078 -20.727 1.00 97.38 89 GLY A C 1
ATOM 736 O O . GLY A 1 89 ? 10.743 -3.533 -19.725 1.00 97.38 89 GLY A O 1
ATOM 737 N N . SER A 1 90 ? 12.498 -2.504 -20.658 1.00 97.00 90 SER A N 1
ATOM 738 C CA . SER A 1 90 ? 13.293 -2.376 -19.425 1.00 97.00 90 SER A CA 1
ATOM 739 C C . SER A 1 90 ? 12.701 -1.403 -18.396 1.00 97.00 90 SER A C 1
ATOM 741 O O . SER A 1 90 ? 13.118 -1.414 -17.235 1.00 97.00 90 SER A O 1
ATOM 743 N N . VAL A 1 91 ? 11.722 -0.591 -18.807 1.00 97.31 91 VAL A N 1
ATOM 744 C CA . VAL A 1 91 ? 11.022 0.399 -17.976 1.00 97.31 91 VAL A CA 1
ATOM 745 C C . VAL A 1 91 ? 9.931 -0.220 -17.090 1.00 97.31 91 VAL A C 1
ATOM 747 O O . VAL A 1 91 ? 9.511 0.387 -16.105 1.00 97.31 91 VAL A O 1
ATOM 750 N N . GLN A 1 92 ? 9.492 -1.450 -17.391 1.00 97.75 92 GLN A N 1
ATOM 751 C CA . GLN A 1 92 ? 8.396 -2.118 -16.683 1.00 97.75 92 GLN A CA 1
ATOM 752 C C . GLN A 1 92 ? 8.543 -2.119 -15.148 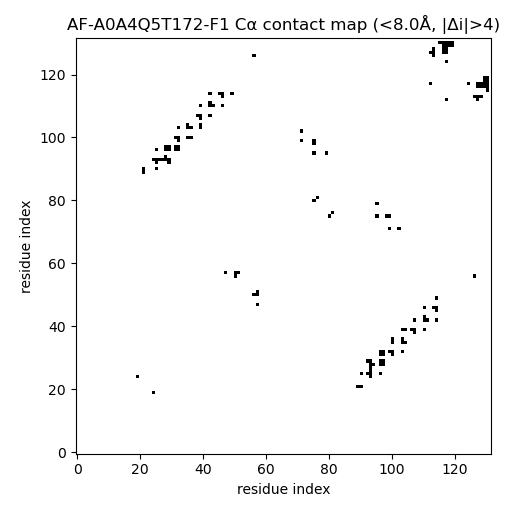1.00 97.75 92 GLN A C 1
ATOM 754 O O . GLN A 1 92 ? 7.560 -1.791 -14.485 1.00 97.75 92 GLN A O 1
ATOM 759 N N . PRO A 1 93 ? 9.709 -2.432 -14.541 1.00 97.69 93 PRO A N 1
ATOM 760 C CA . PRO A 1 93 ? 9.827 -2.465 -13.082 1.00 97.69 93 PRO A CA 1
ATOM 761 C C . PRO A 1 93 ? 9.611 -1.093 -12.428 1.00 97.69 93 PRO A C 1
ATOM 763 O O . PRO A 1 93 ? 9.009 -1.017 -11.355 1.00 97.69 93 PRO A O 1
ATOM 766 N N . MET A 1 94 ? 10.052 -0.010 -13.080 1.00 98.44 94 MET A N 1
ATOM 767 C CA . MET A 1 94 ? 9.795 1.363 -12.636 1.00 98.44 94 MET A CA 1
ATOM 768 C C . MET A 1 94 ? 8.301 1.683 -12.706 1.00 98.44 94 MET A C 1
ATOM 770 O O . MET A 1 94 ? 7.722 2.090 -11.702 1.00 98.44 94 MET A O 1
ATOM 774 N N . CYS A 1 95 ? 7.654 1.445 -13.850 1.00 98.44 95 CYS A N 1
ATOM 775 C CA . CYS A 1 95 ? 6.225 1.724 -14.027 1.00 98.44 95 CYS A CA 1
ATOM 776 C C . CYS A 1 95 ? 5.335 0.865 -13.110 1.00 98.44 95 CYS A C 1
ATOM 778 O O . CYS A 1 95 ? 4.326 1.347 -12.589 1.00 98.44 95 CYS A O 1
ATOM 780 N N . TRP A 1 96 ? 5.716 -0.393 -12.873 1.00 98.62 96 TRP A N 1
ATOM 781 C CA . TRP A 1 96 ? 5.065 -1.271 -11.904 1.00 98.62 96 TRP A CA 1
ATOM 782 C C . TRP A 1 96 ? 5.165 -0.689 -10.494 1.00 98.62 96 TRP A C 1
ATOM 784 O O . TRP A 1 96 ? 4.145 -0.519 -9.828 1.00 98.62 96 TRP A O 1
ATOM 794 N N . SER A 1 97 ? 6.382 -0.337 -10.065 1.00 98.81 97 SER A N 1
ATOM 795 C CA . SER A 1 97 ? 6.646 0.210 -8.729 1.00 98.81 97 SER A CA 1
ATOM 796 C C . SER A 1 97 ? 5.936 1.549 -8.509 1.00 98.81 97 SER A C 1
ATOM 798 O O . SER A 1 97 ? 5.324 1.757 -7.463 1.00 98.81 97 SER A O 1
ATOM 800 N N . ALA A 1 98 ? 5.929 2.429 -9.511 1.00 98.81 98 ALA A N 1
ATOM 801 C CA . ALA A 1 98 ? 5.220 3.704 -9.452 1.00 98.81 98 ALA A CA 1
ATOM 802 C C . ALA A 1 98 ? 3.704 3.507 -9.282 1.00 98.81 98 ALA A C 1
ATOM 804 O O . ALA A 1 98 ? 3.073 4.156 -8.446 1.00 98.81 98 ALA A O 1
ATOM 805 N N . TYR A 1 99 ? 3.108 2.569 -10.023 1.00 98.81 99 TYR A N 1
ATOM 806 C CA . TYR A 1 99 ? 1.667 2.346 -9.947 1.00 98.81 99 TYR A CA 1
ATOM 807 C C . TYR A 1 99 ? 1.235 1.682 -8.631 1.00 98.81 99 TYR A C 1
ATOM 809 O O . TYR A 1 99 ? 0.286 2.139 -7.993 1.00 98.81 99 TYR A O 1
ATOM 817 N N . ILE A 1 100 ? 1.969 0.674 -8.151 1.00 98.81 100 ILE A N 1
ATOM 818 C CA . ILE A 1 100 ? 1.676 0.074 -6.841 1.00 98.81 100 ILE A CA 1
ATOM 819 C C . ILE A 1 100 ? 1.921 1.065 -5.689 1.00 98.81 100 ILE A C 1
ATOM 821 O O . ILE A 1 100 ? 1.196 1.035 -4.693 1.00 98.81 100 ILE A O 1
ATOM 825 N N . THR A 1 101 ? 2.872 1.997 -5.836 1.00 98.94 101 THR A N 1
ATOM 826 C CA . THR A 1 101 ? 3.068 3.120 -4.901 1.00 98.94 101 THR A CA 1
ATOM 827 C C . THR A 1 101 ? 1.828 3.998 -4.832 1.00 98.94 101 THR A C 1
ATOM 829 O O . THR A 1 101 ? 1.335 4.260 -3.736 1.00 98.94 101 THR A O 1
ATOM 832 N N . HIS A 1 102 ? 1.277 4.392 -5.982 1.00 98.88 102 HIS A N 1
ATOM 833 C CA . HIS A 1 102 ? 0.062 5.201 -6.050 1.00 98.88 102 HIS A CA 1
ATOM 834 C C . HIS A 1 102 ? -1.118 4.543 -5.313 1.00 98.88 102 HIS A C 1
ATOM 836 O O . HIS A 1 102 ? -1.716 5.161 -4.430 1.00 98.88 102 HIS A O 1
ATOM 842 N N . LEU A 1 103 ? -1.396 3.264 -5.591 1.00 98.88 103 LEU A N 1
ATOM 843 C CA . LEU A 1 103 ? -2.464 2.514 -4.912 1.00 98.88 103 LEU A CA 1
ATOM 844 C C . LEU A 1 103 ? -2.231 2.436 -3.392 1.00 98.88 103 LEU A C 1
ATOM 846 O O . LEU A 1 103 ? -3.161 2.553 -2.589 1.00 98.88 103 LEU A O 1
ATOM 850 N N . THR A 1 104 ? -0.973 2.260 -2.985 1.00 98.88 104 THR A N 1
ATOM 851 C CA . THR A 1 104 ? -0.564 2.196 -1.574 1.00 98.88 104 THR A CA 1
ATOM 852 C C . THR A 1 104 ? -0.782 3.536 -0.866 1.00 98.88 104 THR A C 1
ATOM 854 O O . THR A 1 104 ? -1.324 3.565 0.239 1.00 98.88 104 THR A O 1
ATOM 857 N N . GLN A 1 105 ? -0.443 4.654 -1.512 1.00 98.88 105 GLN A N 1
ATOM 858 C CA . GLN A 1 105 ? -0.663 6.004 -0.985 1.00 98.88 105 GLN A CA 1
ATOM 859 C C . GLN A 1 105 ? -2.155 6.347 -0.863 1.00 98.88 105 GLN A C 1
ATOM 861 O O . GLN A 1 105 ? -2.568 6.925 0.142 1.00 98.88 105 GLN A O 1
ATOM 866 N N . GLN A 1 106 ? -2.989 5.937 -1.824 1.00 98.88 106 GLN A N 1
ATOM 867 C CA . GLN A 1 106 ? -4.446 6.102 -1.727 1.00 98.88 106 GLN A CA 1
ATOM 868 C C . GLN A 1 106 ? -5.020 5.360 -0.516 1.00 98.88 106 GLN A C 1
ATOM 870 O O . GLN A 1 106 ? -5.834 5.900 0.244 1.00 98.88 106 GLN A O 1
ATOM 875 N N . ARG A 1 107 ? -4.562 4.124 -0.283 1.00 98.75 107 ARG A N 1
ATOM 876 C CA . ARG A 1 107 ? -4.985 3.357 0.889 1.00 98.75 107 ARG A CA 1
ATOM 877 C C . ARG A 1 107 ? -4.496 3.978 2.189 1.00 98.75 107 ARG A C 1
ATOM 879 O O . ARG A 1 107 ? -5.266 4.039 3.146 1.00 98.75 107 ARG A O 1
ATOM 886 N N . LEU A 1 108 ? -3.255 4.459 2.217 1.00 98.75 108 LEU A N 1
ATOM 887 C CA . LEU A 1 108 ? -2.710 5.199 3.352 1.00 98.75 108 LEU A CA 1
ATOM 888 C C . LEU A 1 108 ? -3.599 6.405 3.684 1.00 98.75 108 LEU A C 1
ATOM 890 O O . LEU A 1 108 ? -3.970 6.575 4.842 1.00 98.75 108 LEU A O 1
ATOM 894 N N . GLN A 1 109 ? -4.006 7.190 2.683 1.00 98.44 109 GLN A N 1
ATOM 895 C CA . GLN A 1 109 ? -4.879 8.345 2.899 1.00 98.44 109 GLN A CA 1
ATOM 896 C C . GLN A 1 109 ? -6.274 7.952 3.397 1.00 98.44 109 GLN A C 1
ATOM 898 O O . GLN A 1 109 ? -6.848 8.644 4.234 1.00 98.44 109 GLN A O 1
ATOM 903 N N . THR A 1 110 ? -6.794 6.810 2.947 1.00 97.88 110 THR A N 1
ATOM 904 C CA . THR A 1 110 ? -8.040 6.250 3.486 1.00 97.88 110 THR A CA 1
ATOM 905 C C . THR A 1 110 ? -7.885 5.919 4.973 1.00 97.88 110 THR A C 1
ATOM 907 O O . THR A 1 110 ? -8.701 6.341 5.782 1.00 97.88 110 THR A O 1
ATOM 910 N N . LEU A 1 111 ? -6.813 5.218 5.368 1.00 98.44 111 LEU A N 1
ATOM 911 C CA . LEU A 1 111 ? -6.582 4.840 6.770 1.00 98.44 111 LEU A CA 1
ATOM 912 C C . LEU A 1 111 ? -6.329 6.040 7.690 1.00 98.44 111 LEU A C 1
ATOM 914 O O . LEU A 1 111 ? -6.715 5.990 8.858 1.00 98.44 111 LEU A O 1
ATOM 918 N N . LYS A 1 112 ? -5.717 7.114 7.177 1.00 97.56 112 LYS A N 1
ATOM 919 C CA . LYS A 1 112 ? -5.471 8.343 7.944 1.00 97.56 112 LYS A CA 1
ATOM 920 C C . LYS A 1 112 ? -6.745 8.969 8.499 1.00 97.56 112 LYS A C 1
ATOM 922 O O . LYS A 1 112 ? -6.689 9.507 9.592 1.00 97.56 112 LYS A O 1
ATOM 927 N N . GLN A 1 113 ? -7.902 8.788 7.860 1.00 96.56 113 GLN A N 1
ATOM 928 C CA . GLN A 1 113 ? -9.177 9.286 8.394 1.00 96.56 113 GLN A CA 1
ATOM 929 C C . GLN A 1 113 ? -9.462 8.761 9.811 1.00 96.56 113 GLN A C 1
ATOM 931 O O . GLN A 1 113 ? -9.873 9.517 10.685 1.00 96.56 113 GLN A O 1
ATOM 936 N N . TRP A 1 114 ? -9.154 7.489 10.090 1.00 97.69 114 TRP A N 1
ATOM 937 C CA . TRP A 1 114 ? -9.331 6.901 11.425 1.00 97.69 114 TRP A CA 1
ATOM 938 C C . TRP A 1 114 ? -8.295 7.375 12.450 1.00 97.69 114 TRP A C 1
ATOM 940 O O . TRP A 1 114 ? -8.531 7.239 13.654 1.00 97.69 114 TRP A O 1
ATOM 950 N N . ILE A 1 115 ? -7.160 7.899 11.989 1.00 96.56 115 ILE A N 1
ATOM 951 C CA . ILE A 1 115 ? -6.104 8.471 12.831 1.00 96.56 115 ILE A CA 1
A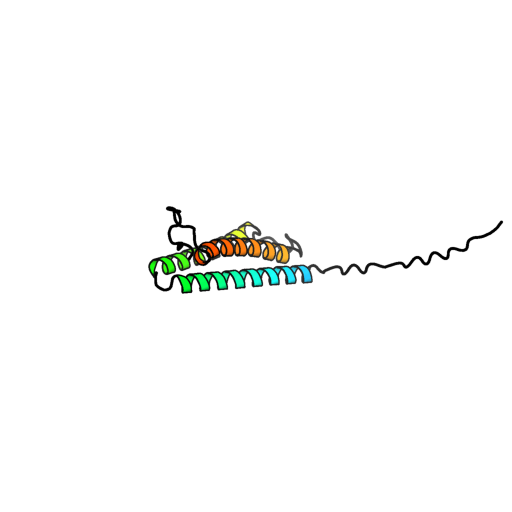TOM 952 C C . ILE A 1 115 ? -6.452 9.921 13.160 1.00 96.56 115 ILE A C 1
ATOM 954 O O . ILE A 1 115 ? -6.495 10.279 14.337 1.00 96.56 115 ILE A O 1
ATOM 958 N N . ASP A 1 116 ? -6.734 10.702 12.120 1.00 95.62 116 ASP A N 1
ATOM 959 C CA . ASP A 1 116 ? -6.934 12.142 12.184 1.00 95.62 116 ASP A CA 1
ATOM 960 C C . ASP A 1 116 ? -8.258 12.480 12.861 1.00 95.62 116 ASP A C 1
ATOM 962 O O . ASP A 1 116 ? -8.277 13.389 13.680 1.00 95.62 116 ASP A O 1
ATOM 966 N N . GLY A 1 117 ? -9.317 11.706 12.586 1.00 94.75 117 GLY A N 1
ATOM 967 C CA . GLY A 1 117 ? -10.679 11.905 13.083 1.00 94.75 117 GLY A CA 1
ATOM 968 C C . GLY A 1 117 ? -11.503 12.902 12.256 1.00 94.75 117 GLY A C 1
ATOM 969 O O . GLY A 1 117 ? -11.006 13.517 11.313 1.00 94.75 117 GLY A O 1
ATOM 970 N N . VAL A 1 118 ? -12.772 13.090 12.629 1.00 94.69 118 VAL A N 1
ATOM 971 C CA . VAL A 1 118 ? -13.729 14.006 11.963 1.00 94.69 118 VAL A CA 1
ATOM 972 C C . VAL A 1 118 ? -14.160 15.172 12.856 1.00 94.69 118 VAL A C 1
ATOM 974 O O . VAL A 1 118 ? -14.029 15.107 14.074 1.00 94.69 118 VAL A O 1
ATOM 977 N N . ALA A 1 119 ? -14.665 16.259 12.270 1.00 92.12 119 ALA A N 1
ATOM 978 C CA . ALA A 1 119 ? -15.322 17.306 13.057 1.00 92.12 119 ALA A CA 1
ATOM 979 C C . ALA A 1 119 ? -16.636 16.789 13.669 1.00 92.12 119 ALA A C 1
ATOM 981 O O . ALA A 1 119 ? -17.264 15.877 13.127 1.00 92.12 119 ALA A O 1
ATOM 982 N N . GLU A 1 120 ? -17.055 17.380 14.786 1.00 89.62 120 GLU A N 1
ATOM 983 C CA . GLU A 1 120 ? -18.384 17.122 15.340 1.00 89.62 120 GLU A CA 1
ATOM 984 C C . GLU A 1 120 ? -19.475 17.549 14.339 1.00 89.62 120 GLU A C 1
ATOM 986 O O . GLU A 1 120 ? -19.306 18.517 13.595 1.00 89.62 120 GLU A O 1
ATOM 991 N N . GLY A 1 121 ? -20.587 16.809 14.303 1.00 90.31 121 GLY A N 1
ATOM 992 C CA . GLY A 1 121 ? -21.734 17.096 13.433 1.00 90.31 121 GLY A CA 1
ATOM 993 C C . GLY A 1 121 ? -21.770 16.327 12.107 1.00 90.31 121 GLY A C 1
ATOM 994 O O . GLY A 1 121 ? -22.796 16.360 11.429 1.00 90.31 121 GLY A O 1
ATOM 995 N N . ASP A 1 122 ? -20.719 15.582 11.746 1.00 91.06 122 ASP A N 1
ATOM 996 C CA . ASP A 1 122 ? -20.771 14.664 10.600 1.00 91.06 122 ASP A CA 1
ATOM 997 C C . ASP A 1 122 ? -21.484 13.353 10.974 1.00 91.06 122 ASP A C 1
ATOM 999 O O . ASP A 1 122 ? -20.882 12.393 11.460 1.00 91.06 122 ASP A O 1
ATOM 1003 N N . ALA A 1 123 ? -22.794 13.308 10.723 1.00 91.38 123 ALA A N 1
ATOM 1004 C CA . ALA A 1 123 ? -23.626 12.129 10.965 1.00 91.38 123 ALA A CA 1
ATOM 1005 C C . ALA A 1 123 ? -23.226 10.902 10.116 1.00 91.38 123 ALA A C 1
ATOM 1007 O O . ALA A 1 123 ? -23.605 9.777 10.444 1.00 91.38 123 ALA A O 1
ATOM 1008 N N . CYS A 1 124 ? -22.452 11.098 9.045 1.00 94.12 124 CYS A N 1
ATOM 1009 C CA . CYS A 1 124 ? -22.010 10.049 8.130 1.00 94.12 124 CYS A CA 1
ATOM 1010 C C . CYS A 1 124 ? -20.576 9.564 8.414 1.00 94.12 124 CYS A C 1
ATOM 1012 O O . CYS A 1 124 ? -20.064 8.720 7.678 1.00 94.12 124 CYS A O 1
ATOM 1014 N N . ALA A 1 125 ? -19.939 10.027 9.496 1.00 93.69 125 ALA A N 1
ATOM 1015 C CA . ALA A 1 125 ? -18.565 9.657 9.854 1.00 93.69 125 ALA A CA 1
ATOM 1016 C C . ALA A 1 125 ? 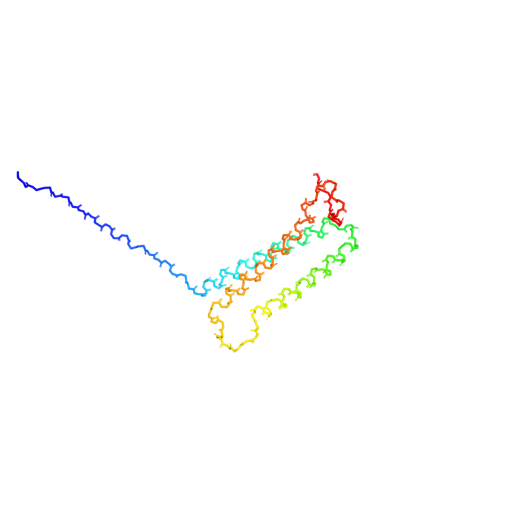-18.374 8.171 10.223 1.00 93.69 125 ALA A C 1
ATOM 1018 O O . ALA A 1 125 ? -17.250 7.653 10.248 1.00 93.69 125 ALA A O 1
ATOM 1019 N N . GLY A 1 126 ? -19.467 7.458 10.509 1.00 95.12 126 GLY A N 1
ATOM 1020 C CA . GLY A 1 126 ? -19.453 6.030 10.811 1.00 95.12 126 GLY A CA 1
ATOM 1021 C C . GLY A 1 126 ? -18.549 5.688 11.999 1.00 95.12 126 GLY A C 1
ATOM 1022 O O . GLY A 1 126 ? -18.736 6.186 13.102 1.00 95.12 126 GLY A O 1
ATOM 1023 N N . SER A 1 127 ? -17.569 4.804 11.780 1.00 96.19 127 SER A N 1
ATOM 1024 C CA . SER A 1 127 ? -16.635 4.356 12.833 1.00 96.19 127 SER A CA 1
ATOM 1025 C C . SER A 1 127 ? -15.498 5.338 13.140 1.00 96.19 127 SER A C 1
ATOM 1027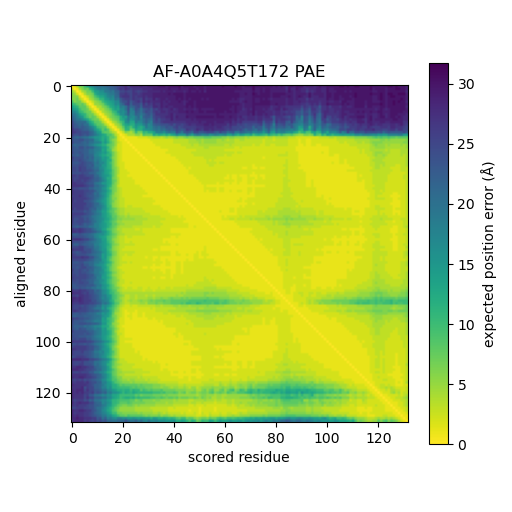 O O . SER A 1 127 ? -14.699 5.071 14.036 1.00 96.19 127 SER A O 1
ATOM 1029 N N . VAL A 1 128 ? -15.371 6.443 12.401 1.00 97.19 128 VAL A N 1
ATOM 1030 C CA . VAL A 1 128 ? -14.303 7.419 12.634 1.00 97.19 128 VAL A CA 1
ATOM 1031 C C . VAL A 1 128 ? -14.619 8.239 13.885 1.00 97.19 128 VAL A C 1
ATOM 1033 O O . VAL A 1 128 ? -15.697 8.806 14.019 1.00 97.19 128 VAL A O 1
ATOM 1036 N N . ARG A 1 129 ? -13.668 8.313 14.821 1.00 94.81 129 ARG A N 1
ATOM 1037 C CA . ARG A 1 129 ? -13.815 9.124 16.039 1.00 94.81 129 ARG A CA 1
ATOM 1038 C C . ARG A 1 129 ? -13.775 10.619 15.726 1.00 94.81 129 ARG A C 1
ATOM 1040 O O . ARG A 1 129 ? -13.004 11.053 14.871 1.00 94.81 129 ARG A O 1
ATOM 1047 N N . VAL A 1 130 ? -14.533 11.401 16.492 1.00 93.12 130 VAL A N 1
ATOM 1048 C CA . VAL A 1 130 ? -14.425 12.865 16.495 1.00 93.12 130 VAL A CA 1
ATOM 1049 C C . VAL A 1 130 ? -12.999 13.263 16.895 1.00 93.12 130 VAL A C 1
ATOM 1051 O O . VAL A 1 130 ? -12.372 12.604 17.737 1.00 93.12 130 VAL A O 1
ATOM 1054 N N . ARG A 1 131 ? -12.452 14.280 16.223 1.00 89.00 131 ARG A N 1
ATOM 1055 C CA . ARG A 1 131 ? -11.140 14.846 16.552 1.00 89.00 131 ARG A CA 1
ATOM 1056 C C . ARG A 1 131 ? -11.170 15.369 17.991 1.00 89.00 131 ARG A C 1
ATOM 1058 O O . ARG A 1 131 ? -12.205 15.900 18.381 1.00 89.00 131 ARG A O 1
ATOM 1065 N N . PRO A 1 132 ? -10.091 15.175 18.772 1.00 69.94 132 PRO A N 1
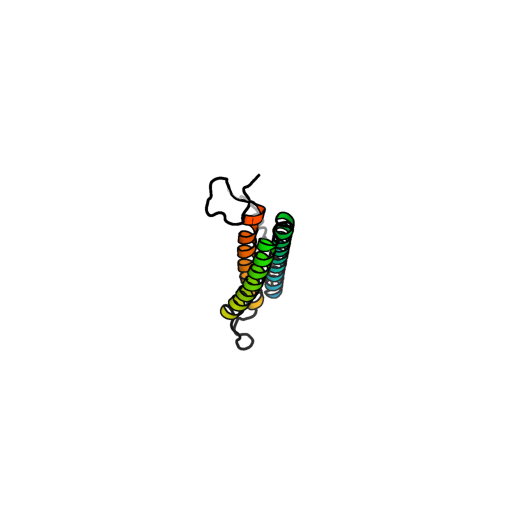ATOM 1066 C CA . PRO A 1 132 ? -9.984 15.816 20.076 1.00 69.94 132 PRO A CA 1
ATOM 1067 C C . PRO A 1 132 ? -10.128 17.336 19.971 1.00 69.94 132 PRO A C 1
ATOM 1069 O O . PRO A 1 132 ? -9.770 17.886 18.901 1.00 69.94 132 PRO A O 1
#

pLDDT: mean 91.64, std 14.1, range [41.88, 98.94]

Sequence (132 aa):
MKKLLFALAFFFQAAVSIGQTQAELNATALKEYREADRQLNAAYKAVLQRYKQDAVFIKNLKAAQLQWIRFRDAEMKMKYPDRPRGYYGSVQPMCWSAYITHLTQQRLQTLKQWIDGVAEGDACAGSVRVRP

Foldseek 3Di:
DDDDDDPPPPPPPPPPDPDDDLVNLLVVLLVLLVVLLVLLVVLLVLLCVVCVVPPVVNVVSVVVVVVLVVVLVVVLCVVPPDDPPQPVHSNVSNVSSNSSSVSSNVSSVVSCCQVQFDDPPPPPSPPRHHHD

Radius of gyration: 25.4 Å; Cα contacts (8 Å, |Δi|>4): 79; chains: 1; bounding box: 67×67×56 Å

Solvent-accessible surface area (backbone atoms only — not comparable to full-atom values): 7834 Å² total; per-residue (Å²): 133,89,77,90,82,80,81,79,79,78,78,80,77,76,77,79,76,83,76,79,51,64,66,56,50,28,52,50,27,44,50,52,24,54,49,37,49,50,52,31,53,50,49,53,51,50,40,52,62,77,44,65,86,41,63,68,59,50,54,51,51,54,51,53,52,54,50,48,51,53,47,52,56,50,49,50,42,68,77,56,55,94,67,67,91,67,77,68,48,84,56,39,60,24,56,50,23,48,50,55,26,52,58,36,48,54,50,35,58,58,53,41,46,57,66,64,34,39,70,85,87,57,88,80,51,75,91,40,46,64,46,132

Nearest PDB structures (foldseek):
  3gi7-assembly1_A  TM=8.464E-01  e=2.727E-03  Pseudomonas putida KT2440
  8fih-assembly1_C  TM=4.967E-01  e=7.545E-01  synthetic construct
  2mey-assembly1_A  TM=4.459E-01  e=2.958E+00  Blomia tropicalis
  1s94-assembly1_A  TM=3.235E-01  e=5.558E+00  Doryteuthis pealeii

Secondary structure (DSSP, 8-state):
------------------PPPHHHHHHHHHHHHHH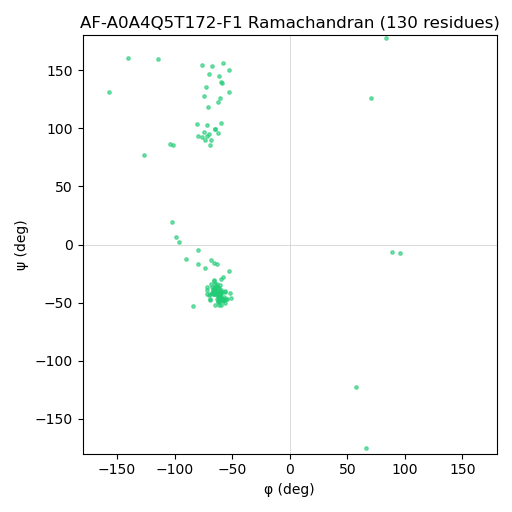HHHHHHHHHHHHHHHTTT-HHHHHHHHHHHHHHHHHHHHHHHHHS---STTTT-TTHHHHHHHHHHHHHHHHHHHHHHHHH-B-TT-TT-TTPPBP-

Mean predicted aligned error: 7.86 Å